Protein AF-X6NK52-F1 (afdb_monomer)

Secondary structure (DSSP, 8-state):
---HHHHHHHHHHHHHHHHHHHHHHHHHHTT---HHHHHHHHHHHHHHHHHHHHHHHHHHH-S-HHHHHHHHHHHHHHHHHHHHHHHHHHHHTTT----HHHHHHHHH---

Mean predicted aligned error: 8.15 Å

Nearest PDB structures (foldseek):
  5aqq-assembly3_D  TM=5.823E-01  e=8.556E-02  Homo sapiens
  8fih-assembly1_C  TM=7.145E-01  e=8.144E-01  synthetic construct
  5aqq-assembly1_F  TM=6.037E-01  e=4.637E-01  Homo sapiens
  3fzh-assembly2_B  TM=5.618E-01  e=4.383E-01  Homo sapiens
  2n9d-assembly1_A  TM=6.123E-01  e=6.501E-01  Homo sapiens

Sequence (111 aa):
MISLEHLYSLESEIKSALGEVQKKLVTVCAGSADNKEIDNISERLNYAKVKIRLMELELRQIQDRQDGRKFRPIVKSFEDQVQEYNQQLLWAIGGKRITQAERLREKYGMI

pLDDT: mean 81.59, std 13.66, range [46.84, 95.5]

Radius of gyration: 16.5 Å; Cα contacts (8 Å, |Δi|>4): 73; chains: 1; bounding box: 34×27×49 Å

Structure (mmCIF, N/CA/C/O backbone):
data_AF-X6NK52-F1
#
_entry.id   AF-X6NK52-F1
#
loop_
_atom_site.group_PDB
_atom_site.id
_atom_site.type_symbol
_atom_site.label_atom_id
_atom_site.label_alt_id
_atom_site.label_comp_id
_atom_site.label_asym_id
_atom_site.label_entity_id
_atom_site.label_seq_id
_atom_site.pdbx_PDB_ins_code
_atom_site.Cartn_x
_atom_site.Cartn_y
_atom_site.Cartn_z
_atom_site.occupancy
_atom_site.B_iso_or_equiv
_atom_site.auth_seq_id
_atom_site.auth_comp_id
_atom_site.auth_asym_id
_atom_site.auth_atom_id
_atom_site.pdbx_PDB_model_num
ATOM 1 N N . MET A 1 1 ? -14.877 -10.603 19.050 1.00 55.06 1 MET A N 1
ATOM 2 C CA . MET A 1 1 ? -14.636 -9.224 19.519 1.00 55.06 1 MET A CA 1
ATOM 3 C C . MET A 1 1 ? -13.287 -8.824 18.948 1.00 55.06 1 MET A C 1
ATOM 5 O O . MET A 1 1 ? -12.325 -9.527 19.222 1.00 55.06 1 MET A O 1
ATOM 9 N N . ILE A 1 2 ? -13.235 -7.845 18.043 1.00 65.12 2 ILE A N 1
ATOM 10 C CA . ILE A 1 2 ? -11.971 -7.447 17.402 1.00 65.12 2 ILE A CA 1
ATOM 11 C C . ILE A 1 2 ? -11.160 -6.651 18.421 1.00 65.12 2 ILE A C 1
ATOM 13 O O . ILE A 1 2 ? -11.687 -5.714 19.022 1.00 65.12 2 ILE A O 1
ATOM 17 N N . SER A 1 3 ? -9.914 -7.059 18.654 1.00 73.56 3 SER A N 1
ATOM 18 C CA . SER A 1 3 ? -9.004 -6.344 19.543 1.00 73.56 3 SER A CA 1
ATOM 19 C C . SER A 1 3 ? -8.352 -5.177 18.805 1.00 73.56 3 SER A C 1
ATOM 21 O O . SER A 1 3 ? -8.088 -5.245 17.604 1.00 73.56 3 SER A O 1
ATOM 23 N N . LEU A 1 4 ? -8.043 -4.106 19.538 1.00 79.50 4 LEU A N 1
ATOM 24 C CA . LEU A 1 4 ? -7.256 -2.983 19.016 1.00 79.50 4 LEU A CA 1
ATOM 25 C C . LEU A 1 4 ? -5.884 -3.443 18.494 1.00 79.50 4 LEU A C 1
ATOM 27 O O . LEU A 1 4 ? -5.358 -2.865 17.550 1.00 79.50 4 LEU A O 1
ATOM 31 N N . GLU A 1 5 ? -5.335 -4.521 19.058 1.00 83.50 5 GLU A N 1
ATOM 32 C CA . GLU A 1 5 ? -4.097 -5.162 18.602 1.00 83.50 5 GLU A CA 1
ATOM 33 C C . GLU A 1 5 ? -4.179 -5.625 17.143 1.00 83.50 5 GLU A C 1
ATOM 35 O O . GLU A 1 5 ? -3.207 -5.488 16.401 1.00 83.50 5 GLU A O 1
ATOM 40 N N . HIS A 1 6 ? -5.344 -6.114 16.700 1.00 85.12 6 HIS A N 1
ATOM 41 C CA . HIS A 1 6 ? -5.533 -6.528 15.311 1.00 85.12 6 HIS A CA 1
ATOM 42 C C . HIS A 1 6 ? -5.467 -5.330 14.356 1.00 85.12 6 HIS A C 1
ATOM 44 O O . HIS A 1 6 ? -4.802 -5.399 13.323 1.00 85.12 6 HIS A O 1
ATOM 50 N N . LEU A 1 7 ? -6.058 -4.193 14.740 1.00 86.44 7 LEU A N 1
ATOM 51 C CA . LEU A 1 7 ? -5.963 -2.957 13.961 1.00 86.44 7 LEU A CA 1
ATOM 52 C C . LEU A 1 7 ? -4.527 -2.435 13.871 1.00 86.44 7 LEU A C 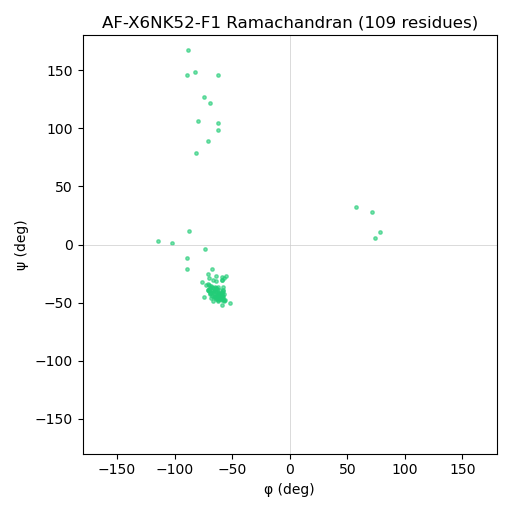1
ATOM 54 O O . LEU A 1 7 ? -4.110 -2.009 12.796 1.00 86.44 7 LEU A O 1
ATOM 58 N N . TYR A 1 8 ? -3.759 -2.499 14.961 1.00 89.38 8 TYR A N 1
ATOM 59 C CA . TYR A 1 8 ? -2.340 -2.133 14.936 1.00 89.38 8 TYR A CA 1
ATOM 60 C C . TYR A 1 8 ? -1.512 -3.079 14.057 1.00 89.38 8 TYR A C 1
ATOM 62 O O . TYR A 1 8 ? -0.603 -2.630 13.355 1.00 89.38 8 TYR A O 1
ATOM 70 N N . SER A 1 9 ? -1.843 -4.374 14.041 1.00 91.81 9 SER A N 1
ATOM 71 C CA . SER A 1 9 ? -1.224 -5.336 13.123 1.00 91.81 9 SER A CA 1
ATOM 72 C C . SER A 1 9 ? -1.512 -4.973 11.665 1.00 91.81 9 SER A C 1
ATOM 74 O O . SER A 1 9 ? -0.585 -4.878 10.862 1.00 91.81 9 SER A O 1
ATOM 76 N N . LEU A 1 10 ? -2.777 -4.693 11.328 1.00 91.25 10 LEU A N 1
ATOM 77 C CA . LEU A 1 10 ? -3.166 -4.259 9.983 1.00 91.25 10 LEU A CA 1
ATOM 78 C C . LEU A 1 10 ? -2.474 -2.956 9.582 1.00 91.25 10 LEU A C 1
ATOM 80 O O . LEU A 1 10 ? -1.966 -2.852 8.468 1.00 91.25 10 LEU A O 1
ATOM 84 N N . GLU A 1 11 ? -2.397 -1.984 10.489 1.00 92.62 11 GLU A N 1
ATOM 85 C CA . GLU A 1 11 ? -1.685 -0.727 10.262 1.00 92.62 11 GLU A CA 1
ATOM 86 C C . GLU A 1 11 ? -0.205 -0.968 9.921 1.00 92.62 11 GLU A C 1
ATOM 88 O O . GLU A 1 11 ? 0.314 -0.393 8.961 1.00 92.62 11 GLU A O 1
ATOM 93 N N . SER A 1 12 ? 0.470 -1.840 10.675 1.00 93.94 12 SER A N 1
ATOM 94 C CA . SER A 1 12 ? 1.870 -2.209 10.438 1.00 93.94 12 SER A CA 1
ATOM 95 C C . SER A 1 12 ? 2.059 -2.900 9.083 1.00 93.94 12 SER A C 1
ATOM 97 O O . SER A 1 12 ? 2.951 -2.538 8.312 1.00 93.94 12 SER A O 1
ATOM 99 N N . GLU A 1 13 ? 1.177 -3.844 8.740 1.00 94.12 13 GLU A N 1
ATOM 100 C CA . GLU A 1 13 ? 1.206 -4.536 7.449 1.00 94.12 13 GLU A CA 1
ATOM 101 C C . GLU A 1 13 ? 1.013 -3.578 6.268 1.00 94.12 13 GLU A C 1
ATOM 103 O O . GLU A 1 13 ? 1.734 -3.673 5.269 1.00 94.12 13 GLU A O 1
ATOM 108 N N . ILE A 1 14 ? 0.065 -2.641 6.380 1.00 93.94 14 ILE A N 1
ATOM 109 C CA . ILE A 1 14 ? -0.194 -1.627 5.352 1.00 93.94 14 ILE A CA 1
ATOM 110 C C . ILE A 1 14 ? 1.028 -0.719 5.201 1.00 93.94 14 ILE A C 1
ATOM 112 O O . ILE A 1 14 ? 1.499 -0.518 4.082 1.00 93.94 14 ILE A O 1
ATOM 116 N N . LYS A 1 15 ? 1.601 -0.232 6.310 1.00 94.31 15 LYS A N 1
ATOM 117 C CA . LYS A 1 15 ? 2.820 0.594 6.295 1.00 94.31 15 LYS A CA 1
ATOM 118 C C . LYS A 1 15 ? 3.997 -0.127 5.646 1.00 94.31 15 LYS A C 1
ATOM 120 O O . LYS A 1 15 ? 4.696 0.476 4.835 1.00 94.31 15 LYS A O 1
ATOM 125 N N . SER A 1 16 ? 4.200 -1.408 5.958 1.00 95.50 16 SER A N 1
ATOM 126 C CA . SER A 1 16 ? 5.259 -2.212 5.337 1.00 95.50 16 SER A CA 1
ATOM 127 C C . SER A 1 16 ? 5.047 -2.334 3.829 1.00 95.50 16 SER A C 1
ATOM 129 O O . SER A 1 16 ? 5.970 -2.086 3.054 1.00 95.50 16 SER A O 1
ATOM 131 N N . ALA A 1 17 ? 3.826 -2.664 3.398 1.00 93.88 17 ALA A N 1
ATOM 132 C CA . ALA A 1 17 ? 3.502 -2.803 1.982 1.00 93.88 17 ALA A CA 1
ATOM 133 C C . ALA A 1 17 ? 3.678 -1.482 1.215 1.00 93.88 17 ALA A C 1
ATOM 135 O O . ALA A 1 17 ? 4.274 -1.470 0.139 1.00 93.88 17 ALA A O 1
ATOM 136 N N . LEU A 1 18 ? 3.214 -0.365 1.781 1.00 93.88 18 LEU A N 1
ATOM 137 C CA . LEU A 1 18 ? 3.354 0.964 1.185 1.00 93.88 18 LEU A CA 1
ATOM 138 C C . LEU A 1 18 ? 4.811 1.436 1.150 1.00 93.88 18 LEU A C 1
ATOM 140 O O . LEU A 1 18 ? 5.241 1.988 0.140 1.00 93.88 18 LEU A O 1
ATOM 144 N N . GLY A 1 19 ? 5.597 1.155 2.191 1.00 94.00 19 GLY A N 1
ATOM 145 C CA . GLY A 1 19 ? 7.026 1.467 2.215 1.00 94.00 19 GLY A CA 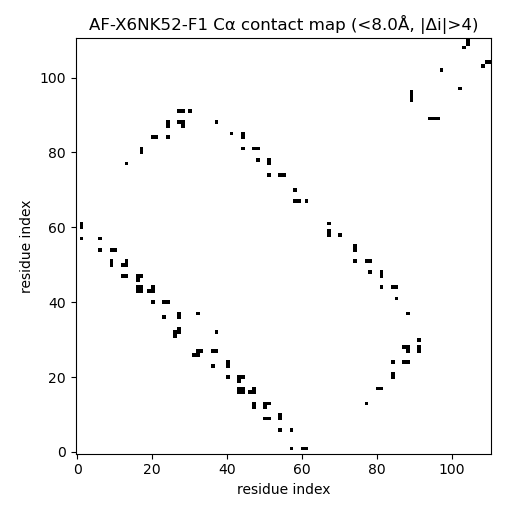1
ATOM 146 C C . GLY A 1 19 ? 7.824 0.689 1.164 1.00 94.00 19 GLY A C 1
ATOM 147 O O . GLY A 1 19 ? 8.733 1.236 0.539 1.00 94.00 19 GLY A O 1
ATOM 148 N N . GLU A 1 20 ? 7.478 -0.576 0.920 1.00 93.06 20 GLU A N 1
ATOM 149 C CA . GLU A 1 20 ? 8.060 -1.362 -0.175 1.00 93.06 20 GLU A CA 1
ATOM 150 C C . GLU A 1 20 ? 7.674 -0.809 -1.551 1.00 93.06 20 GLU A C 1
ATOM 152 O O . GLU A 1 20 ? 8.534 -0.683 -2.425 1.00 93.06 20 GLU A O 1
ATOM 157 N N . VAL A 1 21 ? 6.399 -0.449 -1.737 1.00 93.19 21 VAL A N 1
ATOM 158 C CA . VAL A 1 21 ? 5.901 0.172 -2.972 1.00 93.19 21 VAL A CA 1
ATOM 159 C C . VAL A 1 21 ? 6.635 1.477 -3.252 1.00 93.19 21 VAL A C 1
ATOM 161 O O . VAL A 1 21 ? 7.127 1.655 -4.361 1.00 93.19 21 VAL A O 1
ATOM 164 N N . GLN A 1 22 ? 6.770 2.353 -2.255 1.00 92.62 22 GLN A N 1
ATOM 165 C CA . GLN A 1 22 ? 7.452 3.635 -2.401 1.00 92.62 22 GLN A CA 1
ATOM 166 C C . GLN A 1 22 ? 8.908 3.453 -2.848 1.00 92.62 22 GLN A C 1
ATOM 168 O O . GLN A 1 22 ? 9.349 4.114 -3.786 1.00 92.62 22 GLN A O 1
ATOM 173 N N . LYS A 1 23 ? 9.649 2.528 -2.223 1.00 90.44 23 LYS A N 1
ATOM 174 C CA . LYS A 1 23 ? 11.045 2.241 -2.5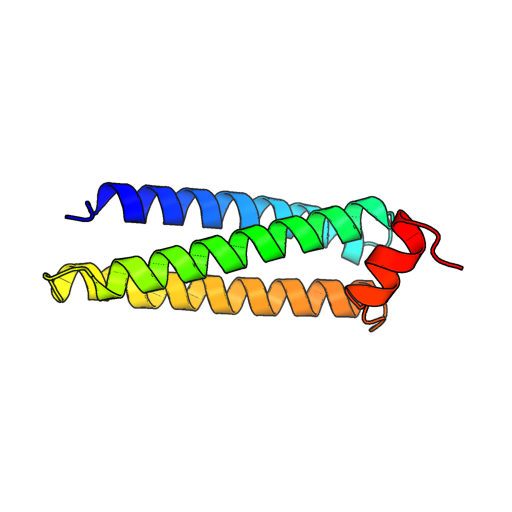95 1.00 90.44 23 LYS A CA 1
ATOM 175 C C . LYS A 1 23 ? 11.169 1.784 -4.046 1.00 90.44 23 LYS A C 1
ATOM 177 O O . LYS A 1 23 ? 12.042 2.265 -4.758 1.00 90.44 23 LYS A O 1
ATOM 182 N N . LYS A 1 24 ? 10.294 0.877 -4.482 1.00 88.44 24 LYS A N 1
ATOM 183 C CA . LYS A 1 24 ? 10.316 0.354 -5.854 1.00 88.44 24 LYS A CA 1
ATOM 184 C C . LYS A 1 24 ? 9.820 1.378 -6.876 1.00 88.44 24 LYS A C 1
ATOM 186 O O . LYS A 1 24 ? 10.369 1.455 -7.969 1.00 88.44 24 LYS A O 1
ATOM 191 N N . LEU A 1 25 ? 8.838 2.207 -6.518 1.00 87.12 25 LEU A N 1
ATOM 192 C CA . LEU A 1 25 ? 8.344 3.296 -7.365 1.00 87.12 25 LEU A CA 1
ATOM 193 C C . LEU A 1 25 ? 9.447 4.280 -7.739 1.00 87.12 25 LEU A C 1
ATOM 195 O O . LEU A 1 25 ? 9.498 4.703 -8.887 1.00 87.12 25 LEU A O 1
ATOM 199 N N . VAL A 1 26 ? 10.358 4.600 -6.814 1.00 87.00 26 VAL A N 1
ATOM 200 C CA . VAL A 1 26 ? 11.521 5.451 -7.116 1.00 87.00 26 VAL A CA 1
ATOM 201 C C . VAL A 1 26 ? 12.360 4.852 -8.253 1.00 87.00 26 VAL A C 1
ATOM 203 O O . VAL A 1 26 ? 12.737 5.576 -9.172 1.00 87.00 26 VAL A O 1
ATOM 206 N N . THR A 1 27 ? 12.588 3.535 -8.247 1.00 84.38 27 THR A N 1
ATOM 207 C CA . THR A 1 27 ? 13.315 2.824 -9.313 1.00 84.38 27 THR A CA 1
ATOM 208 C C . THR A 1 27 ? 12.568 2.854 -10.650 1.00 84.38 27 THR A C 1
ATOM 210 O O . THR A 1 27 ? 13.186 3.084 -11.691 1.00 84.38 27 THR A O 1
ATOM 213 N N . VAL A 1 28 ? 11.240 2.672 -10.638 1.00 82.38 28 VAL A N 1
ATOM 214 C CA . VAL A 1 28 ? 10.411 2.739 -11.859 1.00 82.38 28 VAL A CA 1
ATOM 215 C C . VAL A 1 28 ? 10.399 4.148 -12.439 1.00 82.38 28 VAL A C 1
ATOM 217 O O . VAL A 1 28 ? 10.602 4.317 -13.638 1.00 82.38 28 VAL A O 1
ATOM 220 N N . CYS A 1 29 ? 10.217 5.169 -11.601 1.00 79.38 29 CYS A N 1
ATOM 221 C CA . CYS A 1 29 ? 10.228 6.568 -12.025 1.00 79.38 29 CYS A CA 1
ATOM 222 C C . CYS A 1 29 ? 11.594 7.005 -12.574 1.00 79.38 29 CYS A C 1
ATOM 224 O O . CYS A 1 29 ? 11.650 7.887 -13.426 1.00 79.38 29 CYS A O 1
ATOM 226 N N . ALA A 1 30 ? 12.687 6.374 -12.132 1.00 82.56 30 ALA A N 1
ATOM 227 C CA . ALA A 1 30 ? 14.021 6.585 -12.691 1.00 82.56 30 ALA A CA 1
ATOM 228 C C . ALA A 1 30 ? 14.222 5.936 -14.078 1.00 82.56 30 ALA A C 1
ATOM 230 O O . ALA A 1 30 ? 15.279 6.111 -14.679 1.00 82.56 30 ALA A O 1
ATOM 231 N N . GLY A 1 31 ? 13.231 5.198 -14.595 1.00 73.06 31 GLY A N 1
ATOM 232 C CA . GLY A 1 31 ? 13.286 4.543 -15.906 1.00 73.06 31 GLY A CA 1
ATOM 233 C C . GLY A 1 31 ? 14.096 3.245 -15.932 1.00 73.06 31 GLY A C 1
ATOM 234 O O . GLY A 1 31 ? 14.368 2.724 -17.010 1.00 73.06 31 GLY A O 1
ATOM 235 N N . SER A 1 32 ? 14.475 2.717 -14.766 1.00 72.50 32 SER A N 1
ATOM 236 C CA . SER A 1 32 ? 15.368 1.555 -14.637 1.00 72.50 32 SER A CA 1
ATOM 237 C C . SER A 1 32 ? 14.646 0.245 -14.313 1.00 72.50 32 SER A C 1
ATOM 239 O O . SER A 1 32 ? 15.305 -0.775 -14.124 1.00 72.50 32 SER A O 1
ATOM 241 N N . ALA A 1 33 ? 13.318 0.261 -14.198 1.00 75.38 33 ALA A N 1
ATOM 242 C CA . ALA A 1 33 ? 12.547 -0.906 -13.782 1.00 75.38 33 ALA A CA 1
ATOM 243 C C . ALA A 1 33 ? 12.117 -1.787 -14.958 1.00 75.38 33 ALA A C 1
ATOM 245 O O . ALA A 1 33 ? 11.771 -1.298 -16.035 1.00 75.38 33 ALA A O 1
ATOM 246 N N . ASP A 1 34 ? 12.076 -3.094 -14.713 1.00 80.12 34 ASP A N 1
ATOM 247 C CA . ASP A 1 34 ? 11.534 -4.074 -15.647 1.00 80.12 34 ASP A CA 1
ATOM 248 C C . ASP A 1 34 ? 10.016 -4.285 -15.446 1.00 80.12 34 ASP A C 1
ATOM 250 O O . ASP A 1 34 ? 9.410 -3.866 -14.454 1.00 80.12 34 ASP A O 1
ATOM 254 N N . ASN A 1 35 ? 9.370 -4.963 -16.402 1.00 79.44 35 ASN A N 1
ATOM 255 C CA . ASN A 1 35 ? 7.935 -5.273 -16.314 1.00 79.44 35 ASN A CA 1
ATOM 256 C C . ASN A 1 35 ? 7.593 -6.109 -15.065 1.00 79.44 35 ASN A C 1
ATOM 258 O O . ASN A 1 35 ? 6.510 -5.960 -14.502 1.00 79.44 35 ASN A O 1
ATOM 262 N N . LYS A 1 36 ? 8.524 -6.947 -14.586 1.00 83.50 36 LYS A N 1
ATOM 263 C CA . LYS A 1 36 ? 8.333 -7.750 -13.369 1.00 83.50 36 LYS A CA 1
ATOM 264 C C . LYS A 1 36 ? 8.267 -6.875 -12.123 1.00 83.50 36 LYS A C 1
ATOM 266 O O . LYS A 1 36 ? 7.522 -7.174 -11.192 1.00 83.50 36 LYS A O 1
ATOM 271 N N . GLU A 1 37 ? 9.044 -5.805 -12.068 1.00 83.81 37 GLU A N 1
ATOM 272 C CA . GLU A 1 37 ? 9.051 -4.867 -10.956 1.00 83.81 37 GLU A CA 1
ATOM 273 C C . GLU A 1 37 ? 7.771 -4.024 -10.930 1.00 83.81 37 GLU A C 1
ATOM 275 O O . GLU A 1 37 ? 7.173 -3.862 -9.865 1.00 83.81 37 GLU A O 1
ATOM 280 N N . ILE A 1 38 ? 7.269 -3.614 -12.099 1.00 84.19 38 ILE A N 1
ATOM 281 C CA . ILE A 1 38 ? 5.948 -2.977 -12.256 1.00 84.19 38 ILE A CA 1
ATOM 282 C C . ILE A 1 38 ? 4.817 -3.904 -11.777 1.00 84.19 38 ILE A C 1
ATOM 284 O O . ILE A 1 38 ? 3.911 -3.467 -11.052 1.00 84.19 38 ILE A O 1
ATOM 288 N N . ASP A 1 39 ? 4.872 -5.187 -12.140 1.00 84.88 39 ASP A N 1
ATOM 289 C CA . ASP A 1 39 ? 3.903 -6.189 -11.691 1.00 84.88 39 ASP A CA 1
ATOM 290 C C . ASP A 1 39 ? 3.969 -6.396 -10.176 1.00 84.88 39 ASP A C 1
ATOM 292 O O . ASP A 1 39 ? 2.941 -6.344 -9.500 1.00 84.88 39 ASP A O 1
ATOM 296 N N . ASN A 1 40 ? 5.174 -6.524 -9.618 1.00 88.44 40 ASN A N 1
ATOM 297 C CA . ASN A 1 40 ? 5.378 -6.645 -8.177 1.00 88.44 40 ASN A CA 1
ATOM 298 C C . ASN A 1 40 ? 4.825 -5.435 -7.406 1.00 88.44 40 ASN A C 1
ATOM 300 O O . ASN A 1 40 ? 4.217 -5.602 -6.348 1.00 88.44 40 ASN A O 1
ATOM 304 N N . ILE A 1 41 ? 5.019 -4.213 -7.914 1.00 89.38 41 ILE A N 1
ATOM 305 C CA . ILE A 1 41 ? 4.450 -3.001 -7.304 1.00 89.38 41 ILE A CA 1
ATOM 306 C C . ILE A 1 41 ? 2.926 -3.043 -7.368 1.00 89.38 41 ILE A C 1
ATOM 308 O O . ILE A 1 41 ? 2.263 -2.752 -6.373 1.00 89.38 41 ILE A O 1
ATOM 312 N N . SER A 1 42 ? 2.363 -3.435 -8.512 1.00 89.06 42 SER A N 1
ATOM 313 C CA . SER A 1 42 ? 0.915 -3.555 -8.680 1.00 89.06 42 SER A CA 1
ATOM 314 C C . SER A 1 42 ? 0.299 -4.569 -7.714 1.00 89.06 42 SER A C 1
ATOM 316 O O . SER A 1 42 ? -0.722 -4.282 -7.088 1.00 89.06 42 SER A O 1
ATOM 318 N N . GLU A 1 43 ? 0.907 -5.749 -7.581 1.00 90.94 43 GLU A N 1
ATOM 319 C CA . GLU A 1 43 ? 0.458 -6.788 -6.651 1.00 90.94 43 GLU A CA 1
ATOM 320 C C . GLU A 1 43 ? 0.541 -6.298 -5.203 1.00 90.94 43 GLU A C 1
ATOM 322 O O . GLU A 1 43 ? -0.409 -6.467 -4.433 1.00 90.94 43 GLU A O 1
ATOM 327 N N . ARG A 1 44 ? 1.629 -5.608 -4.839 1.00 92.50 44 ARG A N 1
ATOM 328 C CA . ARG A 1 44 ? 1.811 -5.072 -3.485 1.00 92.50 44 ARG A CA 1
ATOM 329 C C . ARG A 1 44 ? 0.848 -3.926 -3.167 1.00 92.50 44 ARG A C 1
ATOM 331 O O . ARG A 1 44 ? 0.312 -3.877 -2.060 1.00 92.50 44 ARG A O 1
ATOM 338 N N . LEU A 1 45 ? 0.549 -3.064 -4.138 1.00 91.88 45 LEU A N 1
ATOM 339 C CA . LEU A 1 45 ? -0.505 -2.050 -4.029 1.00 91.88 45 LEU A CA 1
ATOM 340 C C . LEU A 1 45 ? -1.884 -2.684 -3.847 1.00 91.88 45 LEU A C 1
ATOM 342 O O . LEU A 1 45 ? -2.682 -2.208 -3.040 1.00 91.88 45 LEU A O 1
ATOM 346 N N . ASN A 1 46 ? -2.175 -3.765 -4.572 1.00 91.19 46 ASN A N 1
ATOM 347 C CA . ASN A 1 46 ? -3.433 -4.485 -4.409 1.00 91.19 46 ASN A CA 1
ATOM 348 C C . ASN A 1 46 ? -3.533 -5.143 -3.024 1.00 91.19 46 ASN A C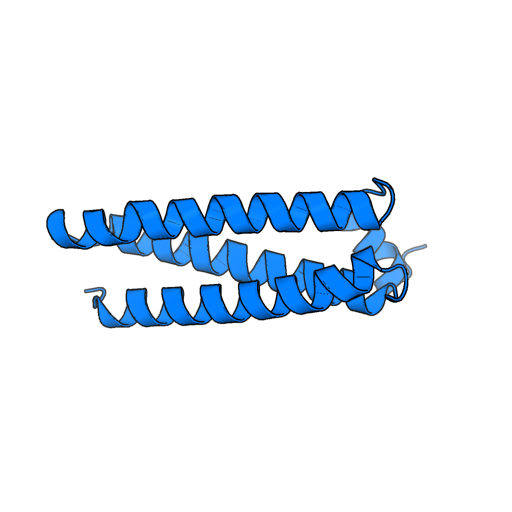 1
ATOM 350 O O . ASN A 1 46 ? -4.577 -5.068 -2.380 1.00 91.19 46 ASN A O 1
ATOM 354 N N . TYR A 1 47 ? -2.435 -5.712 -2.521 1.00 92.38 47 TYR A N 1
ATOM 355 C CA . TYR A 1 47 ? -2.357 -6.223 -1.151 1.00 92.38 47 TYR A CA 1
ATOM 356 C C . TYR A 1 47 ? -2.672 -5.129 -0.118 1.00 92.38 47 TYR A C 1
ATOM 358 O O . TYR A 1 47 ? -3.520 -5.335 0.751 1.00 92.38 47 TYR A O 1
ATOM 366 N N . ALA A 1 48 ? -2.058 -3.947 -0.248 1.00 93.06 48 ALA A N 1
ATOM 367 C CA . ALA A 1 48 ? -2.332 -2.811 0.633 1.00 93.06 48 ALA A CA 1
ATOM 368 C C . ALA A 1 48 ? -3.812 -2.388 0.579 1.00 93.06 48 ALA A C 1
ATOM 370 O O . ALA A 1 48 ? -4.433 -2.226 1.626 1.00 93.06 48 ALA A O 1
ATOM 371 N N . LYS A 1 49 ? -4.418 -2.310 -0.618 1.00 93.50 49 LYS A N 1
ATOM 372 C CA . LYS A 1 49 ? -5.858 -2.021 -0.793 1.00 93.50 49 LYS A CA 1
ATOM 373 C C . LYS A 1 49 ? -6.751 -3.005 -0.044 1.00 93.50 49 LYS A C 1
ATOM 375 O O . LYS A 1 49 ? -7.673 -2.590 0.655 1.00 93.50 49 LYS A O 1
ATOM 380 N N . VAL A 1 50 ? -6.480 -4.303 -0.176 1.00 93.94 50 VAL A N 1
ATOM 381 C CA . VAL A 1 50 ? -7.252 -5.350 0.510 1.00 93.94 50 VAL A CA 1
ATOM 382 C C . VAL A 1 50 ? -7.139 -5.200 2.027 1.00 93.94 50 VAL A C 1
ATOM 384 O O . VAL A 1 50 ? -8.144 -5.308 2.729 1.00 93.94 50 VAL A O 1
ATOM 387 N N . LYS A 1 51 ? -5.944 -4.897 2.541 1.00 93.50 51 LYS A N 1
ATOM 388 C CA . LYS A 1 51 ? -5.708 -4.718 3.980 1.00 93.50 51 LYS A CA 1
ATOM 389 C C . LYS A 1 51 ? -6.352 -3.452 4.539 1.00 93.50 51 LYS A C 1
ATOM 391 O O . LYS A 1 51 ? -6.962 -3.518 5.601 1.00 93.50 51 LYS A O 1
ATOM 396 N N . ILE A 1 52 ? -6.314 -2.341 3.803 1.00 92.94 52 ILE A N 1
ATOM 397 C CA . ILE A 1 52 ? -7.047 -1.113 4.150 1.00 92.94 52 ILE A CA 1
ATOM 398 C C . ILE A 1 52 ? -8.547 -1.405 4.229 1.00 92.94 52 ILE A C 1
ATOM 400 O O . ILE A 1 52 ? -9.199 -1.050 5.209 1.00 92.94 52 ILE A O 1
ATOM 404 N N . ARG A 1 53 ? -9.092 -2.130 3.244 1.00 92.19 53 ARG A N 1
ATOM 405 C CA . ARG A 1 53 ? -10.510 -2.501 3.243 1.00 92.19 53 ARG A CA 1
ATOM 406 C C . ARG A 1 53 ? -10.881 -3.403 4.420 1.00 92.19 53 ARG A C 1
ATOM 408 O O . ARG A 1 53 ? -11.960 -3.251 4.990 1.00 92.19 53 ARG A O 1
ATOM 415 N N . LEU A 1 54 ? -10.007 -4.334 4.791 1.00 91.56 54 LEU A N 1
ATOM 416 C CA . LEU A 1 54 ? -10.194 -5.162 5.980 1.00 91.56 54 LEU A CA 1
ATOM 417 C C . LEU A 1 54 ? -10.218 -4.295 7.249 1.00 91.56 54 LEU A C 1
ATOM 419 O O . LEU A 1 54 ? -11.151 -4.404 8.040 1.00 91.56 54 LEU A O 1
ATOM 423 N N . MET A 1 55 ? -9.276 -3.358 7.375 1.00 90.62 55 MET A N 1
ATOM 424 C CA . MET A 1 55 ? -9.208 -2.409 8.489 1.00 90.62 55 MET A CA 1
ATOM 425 C C . MET A 1 55 ? -10.480 -1.549 8.595 1.00 90.62 55 MET A C 1
ATOM 427 O O . MET A 1 55 ? -11.009 -1.354 9.687 1.00 90.62 55 MET A O 1
ATOM 431 N N . GLU A 1 56 ? -11.042 -1.088 7.472 1.00 90.25 56 GLU A N 1
ATOM 432 C CA . GLU A 1 56 ? -12.335 -0.390 7.450 1.00 90.25 56 GLU A CA 1
ATOM 433 C C . GLU A 1 56 ? -13.496 -1.248 7.964 1.00 90.25 56 GLU A C 1
ATOM 435 O O . GLU A 1 56 ? -14.359 -0.759 8.700 1.00 90.25 56 GLU A O 1
ATOM 440 N N . LEU A 1 57 ? -13.565 -2.510 7.531 1.00 89.06 57 LEU A N 1
ATOM 441 C CA . LEU A 1 57 ? -14.625 -3.435 7.932 1.00 89.06 57 LEU A CA 1
ATOM 442 C C . LEU A 1 57 ? -14.556 -3.730 9.427 1.00 89.06 57 LEU A C 1
ATOM 444 O O . LEU A 1 57 ? -15.593 -3.787 10.087 1.00 89.06 57 LEU A O 1
ATOM 448 N N . GLU A 1 58 ? -13.350 -3.875 9.959 1.00 87.19 58 GLU A N 1
ATOM 449 C CA . GLU A 1 58 ? -13.124 -4.076 11.382 1.00 87.19 58 GLU A CA 1
ATOM 450 C C . GLU A 1 58 ? -13.472 -2.833 12.199 1.00 87.19 58 GLU A C 1
ATOM 452 O O . GLU A 1 58 ? -14.176 -2.936 13.203 1.00 87.19 58 GLU A O 1
ATOM 457 N N . LEU A 1 59 ? -13.104 -1.639 11.726 1.00 86.56 59 LEU A N 1
ATOM 458 C CA . LEU A 1 59 ? -13.469 -0.377 12.375 1.00 86.56 59 LEU A CA 1
ATOM 459 C C . LEU A 1 59 ? -14.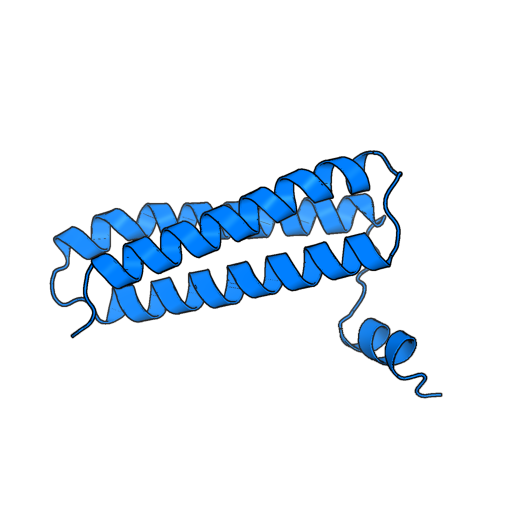981 -0.172 12.495 1.00 86.56 59 LEU A C 1
ATOM 461 O O . LEU A 1 59 ? -15.440 0.464 13.444 1.00 86.56 59 LEU A O 1
ATOM 465 N N . ARG A 1 60 ? -15.771 -0.701 11.554 1.00 83.38 60 ARG A N 1
ATOM 466 C CA . ARG A 1 60 ? -17.244 -0.664 11.626 1.00 83.38 60 ARG A CA 1
ATOM 467 C C . ARG A 1 60 ? -17.809 -1.586 12.705 1.00 83.38 60 ARG A C 1
ATOM 469 O O . ARG A 1 60 ? -18.918 -1.344 13.171 1.00 83.38 60 ARG A O 1
ATOM 476 N N . GLN A 1 61 ? -17.074 -2.632 13.072 1.00 83.94 61 GLN A N 1
ATOM 477 C CA . GLN A 1 61 ? -17.479 -3.620 14.072 1.00 83.94 61 GLN A CA 1
ATOM 478 C C . GLN A 1 61 ? -17.063 -3.228 15.497 1.00 83.94 61 GLN A C 1
ATOM 480 O O . GLN A 1 61 ? -17.529 -3.839 16.460 1.00 83.94 61 GLN A O 1
ATOM 485 N N . ILE A 1 62 ? -16.214 -2.207 15.654 1.00 79.69 62 ILE A N 1
ATOM 486 C CA . ILE A 1 62 ? -15.826 -1.689 16.966 1.00 79.69 62 ILE A CA 1
ATOM 487 C C . ILE A 1 62 ? -17.020 -0.989 17.623 1.00 79.69 62 ILE A C 1
ATOM 489 O O . ILE A 1 62 ? -17.576 -0.026 17.095 1.00 79.69 62 ILE A O 1
ATOM 493 N N . GLN A 1 63 ? -17.393 -1.471 18.811 1.00 67.75 63 GLN A N 1
ATOM 494 C CA . GLN A 1 63 ? -18.450 -0.871 19.629 1.00 67.75 63 GLN A CA 1
ATOM 495 C C . GLN A 1 63 ? -18.030 0.486 20.213 1.00 67.75 63 GLN A C 1
ATOM 497 O O . GLN A 1 63 ? -18.859 1.395 20.304 1.00 67.75 63 GLN A O 1
ATOM 502 N N . ASP A 1 64 ? -16.749 0.652 20.562 1.00 75.06 64 ASP A N 1
ATOM 503 C CA . ASP A 1 64 ? -16.217 1.911 21.084 1.00 75.06 64 ASP A CA 1
ATOM 504 C C . ASP A 1 64 ? -15.929 2.931 19.966 1.00 75.06 64 ASP A C 1
ATOM 506 O O . ASP A 1 64 ? -14.955 2.861 19.207 1.00 75.06 64 ASP A O 1
ATOM 510 N N . ARG A 1 65 ? -16.792 3.946 19.880 1.00 71.25 65 ARG A N 1
ATOM 511 C CA . ARG A 1 65 ? -16.672 5.016 18.884 1.00 71.25 65 ARG A CA 1
ATOM 512 C C . ARG A 1 65 ? -15.451 5.915 19.098 1.00 71.25 65 ARG A C 1
ATOM 514 O O . ARG A 1 65 ? -15.083 6.605 18.147 1.00 71.25 65 ARG A O 1
ATOM 521 N N . GLN A 1 66 ? -14.857 5.976 20.291 1.00 74.88 66 GLN A N 1
ATOM 522 C CA . GLN A 1 66 ? -13.694 6.830 20.556 1.00 74.88 66 GLN A CA 1
ATOM 523 C C . GLN A 1 66 ? -12.423 6.249 19.941 1.00 74.88 66 GLN A C 1
ATOM 525 O O . GLN A 1 66 ? -11.698 6.966 19.250 1.00 74.88 66 GLN A O 1
ATOM 530 N N . ASP A 1 67 ? -12.193 4.950 20.107 1.00 72.00 67 ASP A N 1
ATOM 531 C CA . ASP A 1 67 ? -11.029 4.296 19.511 1.00 72.00 67 ASP A CA 1
ATOM 532 C C . ASP A 1 67 ? -11.160 4.187 17.994 1.00 72.00 67 ASP A C 1
ATOM 534 O O . ASP A 1 67 ? -10.222 4.520 17.267 1.00 72.00 67 ASP A O 1
ATOM 538 N N . GLY A 1 68 ? -12.361 3.887 17.488 1.00 73.50 68 GLY A N 1
ATOM 539 C CA . GLY A 1 68 ? -12.624 3.911 16.048 1.00 73.50 68 GLY A CA 1
ATOM 540 C C . GLY A 1 68 ? -12.360 5.279 15.395 1.00 73.50 68 GLY A C 1
ATO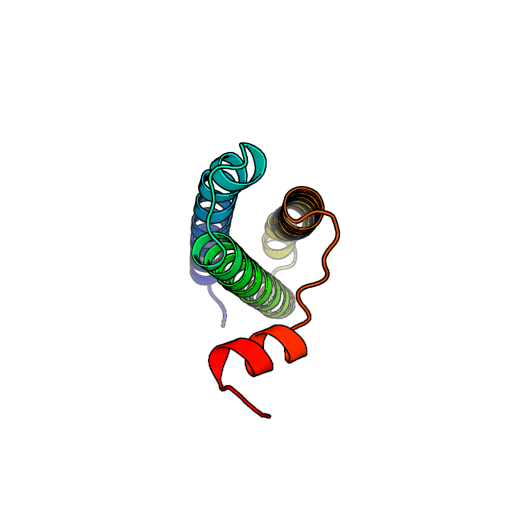M 541 O O . GLY A 1 68 ? -12.003 5.343 14.219 1.00 73.50 68 GLY A O 1
ATOM 542 N N . ARG A 1 69 ? -12.483 6.395 16.134 1.00 81.69 69 ARG A N 1
ATOM 543 C CA . ARG A 1 69 ? -12.166 7.744 15.619 1.00 81.69 69 ARG A CA 1
ATOM 544 C C . ARG A 1 69 ? -10.672 7.969 15.400 1.00 81.69 69 ARG A C 1
ATOM 546 O O . ARG A 1 69 ? -10.341 8.737 14.502 1.00 81.69 69 ARG A O 1
ATOM 553 N N . LYS A 1 70 ? -9.791 7.309 16.160 1.00 84.50 70 LYS A N 1
ATOM 554 C CA . LYS A 1 70 ? -8.328 7.452 16.020 1.00 84.50 70 LYS A CA 1
ATOM 555 C C . LYS A 1 70 ? -7.823 6.864 14.701 1.00 84.50 70 LYS A C 1
ATOM 557 O O . LYS A 1 70 ? -6.942 7.434 14.071 1.00 84.50 70 LYS A O 1
ATOM 562 N N . PHE A 1 71 ? -8.429 5.767 14.255 1.00 85.00 71 PHE A N 1
ATOM 563 C CA . PHE A 1 71 ? -8.001 5.040 13.058 1.00 85.00 71 PHE A CA 1
ATOM 564 C C . PHE A 1 71 ? -8.645 5.528 11.756 1.00 85.00 71 PHE A C 1
ATOM 566 O O . PHE A 1 71 ? -8.073 5.334 10.691 1.00 85.00 71 PHE A O 1
ATOM 573 N N . ARG A 1 72 ? -9.797 6.210 11.805 1.00 85.94 72 ARG A N 1
ATOM 574 C CA . ARG A 1 72 ? -10.415 6.824 10.610 1.00 85.94 72 ARG A CA 1
ATOM 575 C C . ARG A 1 72 ? -9.469 7.726 9.798 1.00 85.94 72 ARG A C 1
ATOM 577 O O . ARG A 1 72 ? -9.409 7.537 8.586 1.00 85.94 72 ARG A O 1
ATOM 584 N N . PRO A 1 73 ? -8.740 8.691 10.397 1.00 90.94 73 PRO A N 1
ATOM 585 C CA . PRO A 1 73 ? -7.792 9.505 9.635 1.00 90.94 73 PRO A CA 1
ATOM 586 C C . PRO A 1 73 ? -6.610 8.683 9.105 1.00 90.94 73 PRO A C 1
ATOM 588 O O . PRO A 1 73 ? -6.104 8.990 8.031 1.00 90.94 73 PRO A O 1
ATOM 591 N N . ILE A 1 74 ? -6.204 7.623 9.813 1.00 90.62 74 ILE A N 1
ATOM 592 C CA . ILE A 1 74 ? -5.119 6.723 9.397 1.00 90.62 74 ILE A CA 1
ATOM 593 C C . ILE A 1 74 ? -5.523 5.944 8.141 1.00 90.62 74 ILE A C 1
ATOM 595 O O . ILE A 1 74 ? -4.786 5.933 7.161 1.00 90.62 74 ILE A O 1
ATOM 599 N N . VAL A 1 75 ? -6.720 5.353 8.139 1.00 91.81 75 VAL A N 1
ATOM 600 C CA . VAL A 1 75 ? -7.273 4.656 6.970 1.00 91.81 75 VAL A CA 1
ATOM 601 C C . VAL A 1 75 ? -7.337 5.588 5.769 1.00 91.81 75 VAL A C 1
ATOM 603 O O . VAL A 1 75 ? -6.823 5.238 4.712 1.00 91.81 75 VAL A O 1
ATOM 606 N N . LYS A 1 76 ? -7.886 6.796 5.947 1.00 92.62 76 LYS A N 1
ATOM 607 C CA . LYS A 1 76 ? -7.953 7.787 4.870 1.00 92.62 76 LYS A CA 1
ATOM 608 C C . LYS A 1 76 ? -6.561 8.130 4.329 1.00 92.62 76 LYS A C 1
ATOM 610 O O . LYS A 1 76 ? -6.358 8.142 3.124 1.00 92.62 76 LYS A O 1
ATOM 615 N N . SER A 1 77 ? -5.590 8.341 5.218 1.00 94.06 77 SER A N 1
ATOM 616 C CA . SER A 1 77 ? -4.197 8.579 4.828 1.00 94.06 77 SER A CA 1
ATOM 617 C C . SER A 1 77 ? -3.628 7.430 3.989 1.00 94.06 77 SER A C 1
ATOM 619 O O . SER A 1 77 ? -2.893 7.683 3.038 1.00 94.06 77 SER A O 1
ATOM 621 N N . PHE A 1 78 ? -3.938 6.174 4.318 1.00 94.12 78 PHE A N 1
ATOM 622 C CA . PHE A 1 78 ? -3.497 5.031 3.518 1.00 94.12 78 PHE A CA 1
ATOM 623 C C . PHE A 1 78 ? -4.204 4.946 2.162 1.00 94.12 78 PHE A C 1
ATOM 625 O O . PHE A 1 78 ? -3.564 4.601 1.172 1.00 94.12 78 PHE A O 1
ATOM 632 N N . GLU A 1 79 ? -5.497 5.267 2.093 1.00 93.44 79 GLU A N 1
ATOM 633 C CA . GLU A 1 79 ? -6.238 5.337 0.827 1.00 93.44 79 GLU A CA 1
ATOM 634 C C . GLU A 1 79 ? -5.647 6.396 -0.107 1.00 93.44 79 GLU A C 1
ATOM 636 O O . GLU A 1 79 ? -5.376 6.101 -1.275 1.00 93.44 79 GLU A O 1
ATOM 641 N N . ASP A 1 80 ? -5.376 7.588 0.430 1.00 94.62 80 ASP A N 1
ATOM 642 C CA . ASP A 1 80 ? -4.760 8.695 -0.300 1.00 94.62 80 ASP A CA 1
ATOM 643 C C . ASP A 1 80 ? -3.368 8.285 -0.827 1.00 94.62 80 ASP A C 1
ATOM 645 O O . ASP A 1 80 ? -3.082 8.448 -2.015 1.00 94.62 80 ASP A O 1
ATOM 649 N N . GLN A 1 81 ? -2.534 7.648 0.009 1.00 94.12 81 GLN A N 1
ATOM 650 C CA . GLN A 1 81 ? -1.212 7.134 -0.390 1.00 94.12 81 GLN A CA 1
ATOM 651 C C . GLN A 1 81 ? -1.295 6.065 -1.484 1.00 94.12 81 GLN A C 1
ATOM 653 O O . GLN A 1 81 ? -0.544 6.096 -2.458 1.00 94.12 81 GLN A O 1
ATOM 658 N N . VAL A 1 82 ? -2.216 5.109 -1.355 1.00 93.94 82 VAL A N 1
ATOM 659 C CA . VAL A 1 82 ? -2.435 4.079 -2.377 1.00 93.94 82 VAL A CA 1
ATOM 660 C C . VAL A 1 82 ? -2.846 4.706 -3.704 1.00 93.94 82 VAL A C 1
ATOM 662 O O . VAL A 1 82 ? -2.392 4.261 -4.762 1.00 93.94 82 VAL A O 1
ATOM 665 N N . GLN A 1 83 ? -3.734 5.700 -3.667 1.00 92.62 83 GLN A N 1
ATOM 666 C CA . GLN A 1 83 ? -4.184 6.393 -4.865 1.00 92.62 83 GLN A CA 1
ATOM 667 C C . GLN A 1 83 ? -3.029 7.148 -5.526 1.00 92.62 83 GLN A C 1
ATOM 669 O O . GLN A 1 83 ? -2.854 7.029 -6.741 1.00 92.62 83 GLN A O 1
ATOM 674 N N . GLU A 1 84 ? -2.226 7.860 -4.738 1.00 92.69 84 GLU A N 1
ATOM 675 C CA . GLU A 1 84 ? -1.042 8.578 -5.205 1.00 92.69 84 GLU A CA 1
ATOM 676 C C . GLU A 1 84 ? -0.035 7.626 -5.865 1.00 92.69 84 GLU A C 1
ATOM 678 O O . GLU A 1 84 ? 0.337 7.813 -7.022 1.00 92.69 84 GLU A O 1
ATOM 683 N N . TYR A 1 85 ? 0.346 6.545 -5.187 1.00 93.12 85 TYR A N 1
ATOM 684 C CA . TYR A 1 85 ? 1.289 5.553 -5.713 1.00 93.12 85 TYR A CA 1
ATOM 685 C C . TYR A 1 85 ? 0.775 4.858 -6.971 1.00 93.12 85 TYR A C 1
ATOM 687 O O . TYR A 1 85 ? 1.537 4.597 -7.902 1.00 93.12 85 TYR A O 1
ATOM 695 N N . ASN A 1 86 ? -0.528 4.594 -7.042 1.00 90.69 86 ASN A N 1
ATOM 696 C CA . ASN A 1 86 ? -1.141 4.039 -8.239 1.00 90.69 86 ASN A CA 1
ATOM 697 C C . ASN A 1 86 ? -1.102 5.031 -9.415 1.00 90.69 86 ASN A C 1
ATOM 699 O O . ASN A 1 86 ? -0.889 4.614 -10.551 1.00 90.69 86 ASN A O 1
ATOM 703 N N . GLN A 1 87 ? -1.281 6.333 -9.167 1.00 88.88 87 GLN A N 1
ATOM 704 C CA . GLN A 1 87 ? -1.118 7.363 -10.198 1.00 88.88 87 GLN A CA 1
ATOM 705 C C . GLN A 1 87 ? 0.339 7.497 -10.648 1.00 88.88 87 GLN A C 1
ATOM 707 O O . GLN A 1 87 ? 0.592 7.520 -11.850 1.00 88.88 87 GLN A O 1
ATOM 712 N N . GLN A 1 88 ? 1.291 7.509 -9.711 1.00 87.75 88 GLN A N 1
ATOM 713 C CA . GLN A 1 88 ? 2.722 7.550 -10.025 1.00 87.75 88 GLN A CA 1
ATOM 714 C C . GLN A 1 88 ? 3.138 6.352 -10.883 1.00 87.75 88 GLN A C 1
ATOM 716 O O . GLN A 1 88 ? 3.804 6.532 -11.900 1.00 87.75 88 GLN A O 1
ATOM 721 N N . LEU A 1 89 ? 2.676 5.144 -10.537 1.00 87.38 89 LEU A N 1
ATOM 722 C CA . LEU A 1 89 ? 2.928 3.947 -11.337 1.00 87.38 89 LEU A CA 1
ATOM 723 C C . LEU A 1 89 ? 2.367 4.096 -12.756 1.00 87.38 89 LEU A C 1
ATOM 725 O O . LEU A 1 89 ? 3.068 3.809 -13.721 1.00 87.38 89 LEU A O 1
ATOM 729 N N . LEU A 1 90 ? 1.123 4.572 -12.889 1.00 85.12 90 LEU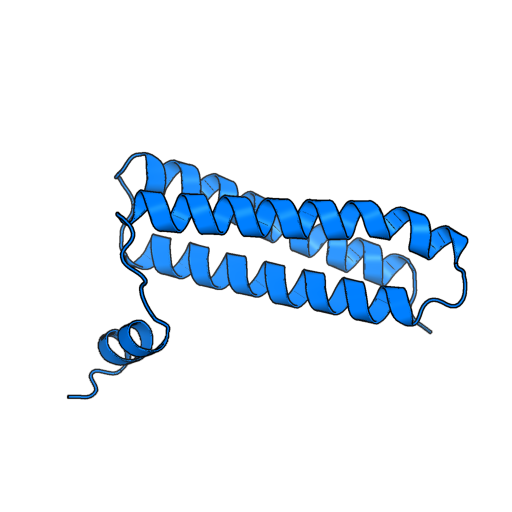 A N 1
ATOM 730 C CA . LEU A 1 90 ? 0.481 4.797 -14.189 1.00 85.12 90 LEU A CA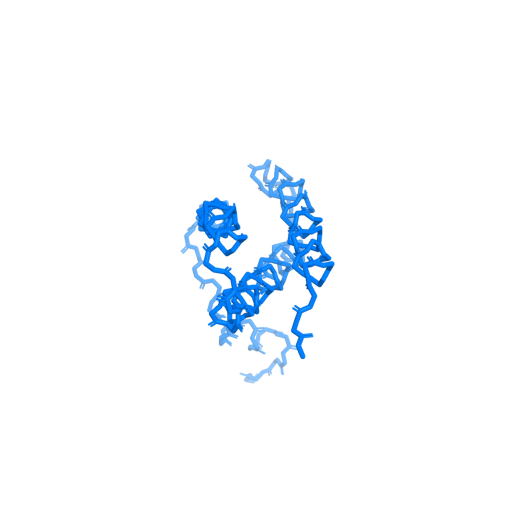 1
ATOM 731 C C . LEU A 1 90 ? 1.238 5.818 -15.044 1.00 85.12 90 LEU A C 1
ATOM 733 O O . LEU A 1 90 ? 1.347 5.632 -16.254 1.00 85.12 90 LEU A O 1
ATOM 737 N N . TRP A 1 91 ? 1.758 6.887 -14.445 1.00 83.81 91 TRP A N 1
ATOM 738 C CA . TRP A 1 91 ? 2.570 7.872 -15.158 1.00 83.81 91 TRP A CA 1
ATOM 739 C C . TRP A 1 91 ? 3.921 7.307 -15.577 1.00 83.81 91 TRP A C 1
ATOM 741 O O . TRP A 1 91 ? 4.325 7.507 -16.721 1.00 83.81 91 TRP A O 1
ATOM 751 N N . ALA A 1 92 ? 4.580 6.555 -14.696 1.00 80.50 92 ALA A N 1
ATOM 752 C CA . ALA A 1 92 ? 5.881 5.967 -14.983 1.00 80.50 92 ALA A CA 1
ATOM 753 C C . ALA A 1 92 ? 5.822 4.946 -16.135 1.00 80.50 92 ALA A C 1
ATOM 755 O O . ALA A 1 92 ? 6.749 4.862 -16.933 1.00 80.50 92 ALA A O 1
ATOM 756 N N . ILE A 1 93 ? 4.697 4.238 -16.297 1.00 80.69 93 ILE A N 1
ATOM 757 C CA . ILE A 1 93 ? 4.462 3.325 -17.432 1.00 80.69 93 ILE A CA 1
ATOM 758 C C . ILE A 1 93 ? 3.855 4.017 -18.669 1.00 80.69 93 ILE A C 1
ATOM 760 O O . ILE A 1 93 ? 3.386 3.351 -19.595 1.00 80.69 93 ILE A O 1
ATOM 764 N N . GLY A 1 94 ? 3.833 5.355 -18.700 1.00 71.44 94 GLY A N 1
ATOM 765 C CA . GLY A 1 94 ? 3.375 6.142 -19.849 1.00 71.44 94 GLY A CA 1
ATOM 766 C C . GLY A 1 94 ? 1.863 6.100 -20.084 1.00 71.44 94 GLY A C 1
ATOM 767 O O . GLY A 1 94 ? 1.408 6.195 -21.221 1.00 71.44 94 GLY A O 1
ATOM 768 N N . GLY A 1 95 ? 1.062 5.901 -19.035 1.00 57.94 95 GLY A N 1
ATOM 769 C CA . GLY A 1 95 ? -0.397 5.834 -19.133 1.00 57.94 95 GLY A CA 1
ATOM 770 C C . GLY A 1 95 ? -0.930 4.536 -19.743 1.00 57.94 95 GLY A C 1
ATOM 771 O O . GLY A 1 95 ? -2.145 4.410 -19.923 1.00 57.94 95 GLY A O 1
ATOM 772 N N . LYS A 1 96 ? -0.069 3.546 -20.024 1.00 51.84 96 LYS A N 1
ATOM 773 C CA . LYS A 1 96 ? -0.523 2.201 -20.384 1.00 51.84 96 LYS A CA 1
ATOM 774 C C . LYS A 1 96 ? -1.299 1.621 -19.207 1.00 51.84 96 LYS A C 1
ATOM 776 O O . LYS A 1 96 ? -0.725 1.191 -18.211 1.00 51.84 96 LYS A O 1
ATOM 781 N N . ARG A 1 97 ? -2.629 1.585 -19.316 1.00 50.03 97 ARG A N 1
ATOM 782 C CA . ARG A 1 97 ? -3.443 0.705 -18.478 1.00 50.03 97 ARG A CA 1
ATOM 783 C C . ARG A 1 97 ? -3.017 -0.712 -18.817 1.00 50.03 97 ARG A C 1
ATOM 785 O O . ARG A 1 97 ? -3.497 -1.251 -19.797 1.00 50.03 97 ARG A O 1
ATOM 792 N N . ILE A 1 98 ? -2.155 -1.315 -18.008 1.00 54.66 98 ILE A N 1
ATOM 793 C CA . ILE A 1 98 ? -2.014 -2.766 -18.037 1.00 54.66 98 ILE A CA 1
ATOM 794 C C . ILE A 1 98 ? -3.304 -3.293 -17.417 1.00 54.66 98 ILE A C 1
ATOM 796 O O . ILE A 1 98 ? -3.425 -3.390 -16.189 1.00 54.66 98 ILE A O 1
ATOM 800 N N . THR A 1 99 ? -4.326 -3.518 -18.240 1.00 55.31 99 THR A N 1
ATOM 801 C CA . THR A 1 99 ? -5.577 -4.084 -17.743 1.00 55.31 99 THR A CA 1
ATOM 802 C C . THR A 1 99 ? -5.291 -5.478 -17.196 1.00 55.31 99 THR A C 1
ATOM 804 O O . THR A 1 99 ? -4.420 -6.192 -17.689 1.00 55.31 99 THR A O 1
ATOM 807 N N . GLN A 1 100 ? -6.004 -5.888 -16.145 1.00 52.09 100 GLN A N 1
ATOM 808 C CA . GLN A 1 100 ? -5.839 -7.228 -15.569 1.00 52.09 100 GLN A CA 1
ATOM 809 C C . GLN A 1 100 ? -6.046 -8.331 -16.632 1.00 52.09 100 GLN A C 1
ATOM 811 O O . GLN A 1 100 ? -5.433 -9.390 -16.548 1.00 52.09 100 GLN A O 1
ATOM 816 N N . ALA A 1 101 ? -6.848 -8.042 -17.665 1.00 52.22 101 ALA A N 1
ATOM 817 C CA . ALA A 1 101 ? -7.065 -8.888 -18.834 1.00 52.22 101 ALA A CA 1
ATOM 818 C C . ALA A 1 101 ? -5.825 -9.013 -19.743 1.00 52.22 101 ALA A C 1
ATOM 820 O O . ALA A 1 101 ? -5.464 -10.128 -20.108 1.00 52.22 101 ALA A O 1
ATOM 821 N N . GLU A 1 102 ? -5.133 -7.914 -20.066 1.00 56.66 102 GLU A N 1
ATOM 822 C CA . GLU A 1 102 ? -3.855 -7.962 -20.804 1.00 56.66 102 GLU A CA 1
ATOM 823 C C . GLU A 1 102 ? -2.768 -8.684 -19.994 1.00 56.66 102 GLU A C 1
ATOM 825 O O . GLU A 1 102 ? -2.027 -9.501 -20.538 1.00 56.66 102 GLU A O 1
ATOM 830 N N . ARG A 1 103 ? -2.770 -8.481 -18.670 1.00 55.88 103 ARG A N 1
ATOM 831 C CA . ARG A 1 103 ? -1.896 -9.152 -17.693 1.00 55.88 103 ARG A CA 1
ATOM 832 C C . ARG A 1 103 ? -2.057 -10.676 -17.680 1.00 55.88 103 ARG A C 1
ATOM 834 O O . ARG A 1 103 ? -1.074 -11.410 -17.616 1.00 55.88 103 ARG A O 1
ATOM 841 N N . LEU A 1 104 ? -3.296 -11.167 -17.747 1.00 56.22 104 LEU A N 1
ATOM 842 C CA . LEU A 1 104 ? -3.577 -12.603 -17.852 1.00 56.22 104 LEU A CA 1
ATOM 843 C C . LEU A 1 104 ? -3.194 -13.155 -19.229 1.00 56.22 104 LEU A C 1
ATOM 845 O O . LEU A 1 104 ? -2.737 -14.292 -19.321 1.00 56.22 104 LEU A O 1
ATOM 849 N N . ARG A 1 105 ? -3.339 -12.352 -20.286 1.00 61.91 105 ARG A N 1
ATOM 850 C CA . ARG A 1 105 ? -3.036 -12.768 -21.658 1.00 61.91 105 ARG A CA 1
ATOM 851 C C . ARG A 1 105 ? -1.541 -12.977 -21.896 1.00 61.91 105 ARG A C 1
ATOM 853 O O . ARG A 1 105 ? -1.183 -13.977 -22.504 1.00 61.91 105 ARG A O 1
ATOM 860 N N . GLU A 1 106 ? -0.681 -12.099 -21.377 1.00 56.66 106 GLU A N 1
ATOM 861 C CA . GLU A 1 106 ? 0.781 -12.281 -21.447 1.00 56.66 106 GLU A CA 1
ATOM 862 C C . GLU A 1 106 ? 1.274 -13.426 -20.554 1.00 56.66 106 GLU A C 1
ATOM 864 O O . GLU A 1 106 ? 2.143 -14.193 -20.960 1.00 56.66 106 GLU A O 1
ATOM 869 N N . LYS A 1 107 ? 0.707 -13.583 -19.348 1.00 55.06 107 LYS A N 1
ATOM 870 C CA . LYS A 1 107 ? 1.160 -14.596 -18.379 1.00 55.06 107 LYS A CA 1
ATOM 871 C C . LYS A 1 107 ? 0.704 -16.019 -18.719 1.00 55.06 107 LYS A C 1
ATOM 873 O O . LYS A 1 107 ? 1.416 -16.969 -18.407 1.00 55.06 107 LYS A O 1
ATOM 878 N N . TYR A 1 108 ? -0.470 -16.168 -19.337 1.00 64.88 108 TYR A N 1
ATOM 879 C CA . TYR A 1 108 ? -1.070 -17.469 -19.668 1.00 64.88 108 TYR A CA 1
ATOM 880 C C . TYR A 1 108 ? -1.192 -17.741 -21.172 1.00 64.88 108 TYR A C 1
ATOM 882 O O . TYR A 1 108 ? -1.731 -18.778 -21.546 1.00 64.88 108 TYR A O 1
ATOM 890 N N . GLY A 1 109 ? -0.700 -16.844 -22.032 1.00 48.31 109 GLY A N 1
ATOM 891 C CA . GLY A 1 109 ? -0.559 -17.094 -23.468 1.00 48.31 109 GLY A CA 1
ATOM 892 C C . GLY A 1 109 ? -1.853 -17.470 -24.193 1.00 48.31 109 GLY A C 1
ATOM 893 O O . GLY A 1 109 ? -1.799 -18.251 -25.133 1.00 48.31 109 GLY A O 1
ATOM 894 N N . MET A 1 110 ? -3.022 -16.965 -23.781 1.00 52.22 110 MET A N 1
ATOM 895 C CA . MET A 1 110 ? -4.260 -17.209 -24.537 1.00 52.22 110 MET A CA 1
ATOM 896 C C . MET A 1 110 ? -4.377 -16.248 -25.733 1.00 52.22 110 MET A C 1
ATOM 898 O O . MET A 1 110 ? -5.081 -15.231 -25.664 1.00 52.22 110 MET A O 1
ATOM 902 N N . ILE A 1 111 ? -3.637 -16.577 -26.799 1.00 46.84 111 ILE A N 1
ATOM 903 C CA . ILE A 1 111 ? -4.134 -16.886 -28.158 1.00 46.84 111 ILE A CA 1
ATOM 904 C C . ILE A 1 111 ? -3.185 -17.925 -28.761 1.00 46.84 111 ILE A C 1
ATOM 906 O O . ILE A 1 111 ? -1.964 -17.658 -28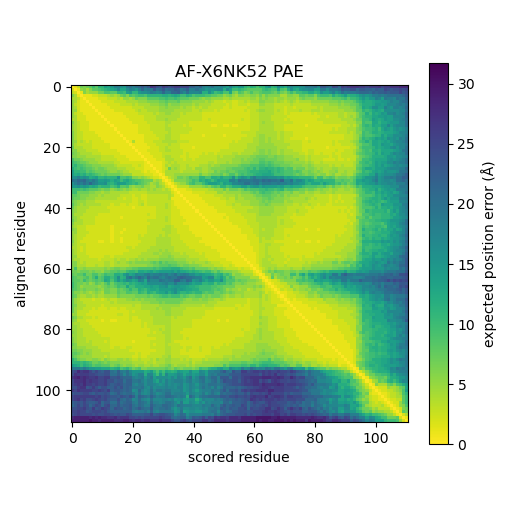.727 1.00 46.84 111 ILE A O 1
#

Solvent-accessible surface area (backbone atoms only — not comparable to full-atom values): 6267 Å² total; per-residue (Å²): 131,89,52,72,66,56,52,53,50,47,49,52,53,35,52,51,35,49,52,54,36,53,60,52,46,54,44,36,65,70,70,75,54,53,73,66,55,54,47,52,40,52,54,38,52,50,51,31,52,53,46,51,53,49,51,54,57,49,47,70,68,48,83,56,65,69,66,41,56,66,47,52,61,53,52,51,52,51,52,53,49,50,52,50,53,53,49,51,52,35,55,56,59,71,63,58,76,78,43,72,66,59,54,49,35,72,76,67,55,77,121

Foldseek 3Di:
DDDVVVLVVLLVLLVVLLVVLVVLLVCLLVVNDDPVSLVVSVVSLVVSVVSLVVSVVVLVVDPDPVSSVVCVVVSVVSVVSSVVSVVSSCVSVVNPPCDVVVVCCVVVVDD

Organism: Reticulomyxa filosa (NCBI:txid46433)